Protein AF-A0AAU6YKQ6-F1 (afdb_monomer_lite)

Structure (mmCIF, N/CA/C/O backbone):
data_AF-A0AAU6YKQ6-F1
#
_entry.id   AF-A0AAU6YKQ6-F1
#
loop_
_atom_site.group_PDB
_atom_site.id
_atom_site.type_symbol
_atom_site.label_atom_id
_atom_site.label_alt_id
_atom_site.label_comp_id
_atom_site.label_asym_id
_atom_site.label_entity_id
_atom_site.label_seq_id
_atom_site.pdbx_PDB_ins_code
_atom_site.Cartn_x
_atom_site.Cartn_y
_atom_site.Cartn_z
_atom_site.occupancy
_atom_site.B_iso_or_equiv
_atom_site.auth_seq_id
_atom_site.auth_comp_id
_atom_site.auth_asym_id
_atom_site.auth_atom_id
_atom_site.pdbx_PDB_model_num
ATOM 1 N N . MET A 1 1 ? -13.893 7.875 10.436 1.00 68.62 1 MET A N 1
ATOM 2 C CA . MET A 1 1 ? -12.590 7.731 9.777 1.00 68.62 1 MET A CA 1
ATOM 3 C C . MET A 1 1 ? -11.955 6.385 10.068 1.00 68.62 1 MET A C 1
ATOM 5 O O . MET A 1 1 ? -11.690 6.084 11.226 1.00 68.62 1 MET A O 1
ATOM 9 N N . ASN A 1 2 ? -11.738 5.585 9.024 1.00 86.25 2 ASN A N 1
ATOM 10 C CA . ASN A 1 2 ? -10.949 4.359 9.097 1.00 86.25 2 ASN A CA 1
ATOM 11 C C . ASN A 1 2 ? -9.460 4.717 9.082 1.00 86.25 2 ASN A C 1
ATOM 13 O O . ASN A 1 2 ? -9.050 5.630 8.365 1.00 86.25 2 ASN A O 1
ATOM 17 N N . LEU A 1 3 ? -8.659 3.979 9.842 1.00 93.94 3 LEU A N 1
ATOM 18 C CA . LEU A 1 3 ? -7.203 4.073 9.850 1.00 93.94 3 LEU A CA 1
ATOM 19 C C . LEU A 1 3 ? -6.610 2.886 9.094 1.00 93.94 3 LEU A C 1
ATOM 21 O O . LEU A 1 3 ? -7.185 1.796 9.094 1.00 93.94 3 LEU A O 1
ATOM 25 N N . ILE A 1 4 ? -5.444 3.078 8.478 1.00 96.38 4 ILE A N 1
ATOM 26 C CA . ILE A 1 4 ? -4.664 1.960 7.942 1.00 96.38 4 ILE A CA 1
ATOM 27 C C . ILE A 1 4 ? -4.150 1.143 9.128 1.00 96.38 4 ILE A C 1
ATOM 29 O O . ILE A 1 4 ? -3.534 1.685 10.038 1.00 96.38 4 ILE A O 1
ATOM 33 N N . ASP A 1 5 ? -4.419 -0.158 9.120 1.00 96.69 5 ASP A N 1
ATOM 34 C CA . ASP A 1 5 ? -3.896 -1.106 10.107 1.00 96.69 5 ASP A CA 1
ATOM 35 C C . ASP A 1 5 ? -2.633 -1.794 9.581 1.00 96.69 5 ASP A C 1
ATOM 37 O O . ASP A 1 5 ? -1.639 -1.949 10.288 1.00 96.69 5 ASP A O 1
ATOM 41 N N . SER A 1 6 ? -2.650 -2.192 8.309 1.00 98.25 6 SER A N 1
ATOM 42 C CA . SER A 1 6 ? -1.503 -2.816 7.654 1.00 98.25 6 SER A CA 1
ATOM 43 C C . SER A 1 6 ? -1.571 -2.711 6.140 1.00 98.25 6 SER A C 1
ATOM 45 O O . SER A 1 6 ? -2.646 -2.581 5.553 1.00 98.25 6 SER A O 1
ATOM 47 N N . VAL A 1 7 ? -0.401 -2.804 5.518 1.00 98.62 7 VAL A N 1
ATOM 48 C CA . VAL A 1 7 ? -0.229 -2.810 4.068 1.00 98.62 7 VAL A CA 1
ATOM 49 C C . VAL A 1 7 ? 0.667 -3.976 3.680 1.00 98.62 7 VAL A C 1
ATOM 51 O O . VAL A 1 7 ? 1.680 -4.220 4.332 1.00 98.62 7 VAL A O 1
ATOM 54 N N . MET A 1 8 ? 0.307 -4.658 2.597 1.00 98.62 8 MET A N 1
ATOM 55 C CA . MET A 1 8 ? 1.139 -5.631 1.898 1.00 98.62 8 MET A CA 1
ATOM 56 C C . MET A 1 8 ? 1.162 -5.282 0.410 1.00 98.62 8 MET A C 1
ATOM 58 O O . MET A 1 8 ? 0.107 -5.074 -0.182 1.00 98.62 8 MET A O 1
ATOM 62 N N . ILE A 1 9 ? 2.347 -5.218 -0.186 1.00 98.44 9 ILE A N 1
ATOM 63 C CA . ILE A 1 9 ? 2.580 -4.980 -1.613 1.00 98.44 9 ILE A CA 1
ATOM 64 C C . ILE A 1 9 ? 3.477 -6.105 -2.114 1.00 98.44 9 ILE A C 1
ATOM 66 O O . ILE A 1 9 ? 4.594 -6.252 -1.620 1.00 98.44 9 ILE A O 1
ATOM 70 N N . LYS A 1 10 ? 3.003 -6.873 -3.092 1.00 98.12 10 LYS A N 1
ATOM 71 C CA . LYS A 1 10 ? 3.767 -7.932 -3.765 1.00 98.12 10 LYS A CA 1
ATOM 72 C C . LYS A 1 10 ? 4.169 -7.499 -5.164 1.00 98.12 10 LYS A C 1
ATOM 74 O O . LYS A 1 10 ? 3.496 -6.660 -5.762 1.00 98.12 10 LYS A O 1
ATOM 79 N N . GLY A 1 11 ? 5.245 -8.083 -5.681 1.00 95.81 11 GLY A N 1
ATOM 80 C CA . GLY A 1 11 ? 5.807 -7.714 -6.980 1.00 95.81 11 GLY A CA 1
ATOM 81 C C . GLY A 1 11 ? 6.423 -6.314 -6.993 1.00 95.81 11 GLY A C 1
ATOM 82 O O . GLY A 1 11 ? 6.541 -5.693 -8.047 1.00 95.81 11 GLY A O 1
ATOM 83 N N . PHE A 1 12 ? 6.773 -5.782 -5.817 1.00 93.06 12 PHE A N 1
ATOM 84 C CA . PHE A 1 12 ? 7.417 -4.482 -5.691 1.00 93.06 12 PHE A CA 1
ATOM 85 C C . PHE A 1 12 ? 8.776 -4.548 -6.386 1.00 93.06 12 PHE A C 1
ATOM 87 O O . PHE A 1 12 ? 9.601 -5.393 -6.038 1.00 93.06 12 PHE A O 1
ATOM 94 N N . TRP A 1 13 ? 8.997 -3.697 -7.390 1.00 89.88 13 TRP A N 1
ATOM 95 C CA . TRP A 1 13 ? 10.187 -3.774 -8.253 1.00 89.88 13 TRP A CA 1
ATOM 96 C C . TRP A 1 13 ? 10.447 -5.188 -8.797 1.00 89.88 13 TRP A C 1
ATOM 98 O O . TRP A 1 13 ? 11.568 -5.694 -8.775 1.00 89.88 13 TRP A O 1
ATOM 108 N N . GLY A 1 14 ? 9.383 -5.852 -9.244 1.00 87.88 14 GLY A N 1
ATOM 109 C CA . GLY A 1 14 ? 9.443 -7.183 -9.834 1.00 87.88 14 GLY A CA 1
ATOM 110 C C . GLY A 1 14 ? 9.253 -8.295 -8.810 1.00 87.88 14 GLY A C 1
ATOM 111 O O . GLY A 1 14 ? 8.264 -9.008 -8.884 1.00 87.88 14 GLY A O 1
ATOM 112 N N . ASN A 1 15 ? 10.166 -8.463 -7.851 1.00 90.62 15 ASN A N 1
ATOM 113 C CA . ASN A 1 15 ? 10.168 -9.645 -6.973 1.00 90.62 15 ASN A CA 1
ATOM 114 C C . ASN A 1 15 ? 10.295 -9.350 -5.472 1.00 90.62 15 ASN A C 1
ATOM 116 O O . ASN A 1 15 ? 10.467 -10.282 -4.683 1.00 90.62 15 ASN A O 1
ATOM 120 N N . HIS A 1 16 ? 10.209 -8.087 -5.053 1.00 94.75 16 HIS A N 1
ATOM 121 C CA . HIS A 1 16 ? 10.216 -7.745 -3.637 1.00 94.75 16 HIS A CA 1
ATOM 122 C C . HIS A 1 16 ? 8.801 -7.685 -3.058 1.00 94.75 16 HIS A C 1
ATOM 124 O O . HIS A 1 16 ? 7.802 -7.482 -3.753 1.00 94.75 16 HIS A O 1
ATOM 130 N N . GLU A 1 17 ? 8.732 -7.839 -1.739 1.00 97.06 17 GLU A N 1
ATOM 131 C CA . GLU A 1 17 ? 7.519 -7.638 -0.961 1.00 97.06 17 GLU A CA 1
ATOM 132 C C . GLU A 1 17 ? 7.754 -6.519 0.055 1.00 97.06 17 GLU A C 1
ATOM 134 O O . GLU A 1 17 ? 8.787 -6.472 0.727 1.00 97.06 17 GLU A O 1
ATOM 139 N N . VAL A 1 18 ? 6.777 -5.622 0.180 1.00 97.69 18 VAL A N 1
ATOM 140 C CA . VAL A 1 18 ? 6.718 -4.629 1.254 1.00 97.69 18 VAL A CA 1
ATOM 141 C C . VAL A 1 18 ? 5.527 -4.972 2.134 1.00 97.69 18 VAL A C 1
ATOM 143 O O . VAL A 1 18 ? 4.392 -4.956 1.668 1.00 97.69 18 VAL A O 1
ATOM 146 N N . SER A 1 19 ? 5.771 -5.258 3.410 1.00 97.88 19 SER A N 1
ATOM 147 C CA . SER A 1 19 ? 4.720 -5.581 4.375 1.00 97.88 19 SER A CA 1
ATOM 148 C C . SER A 1 19 ? 4.987 -4.881 5.701 1.00 97.88 19 SER A C 1
ATOM 150 O O . SER A 1 19 ? 6.083 -4.985 6.252 1.00 97.88 19 SER A O 1
ATOM 152 N N . PHE A 1 20 ? 4.003 -4.138 6.206 1.00 97.75 20 PHE A N 1
ATOM 153 C CA . PHE A 1 20 ? 4.111 -3.463 7.497 1.00 97.75 20 PHE A CA 1
ATOM 154 C C . PHE A 1 20 ? 2.750 -3.263 8.165 1.00 97.75 20 PHE A C 1
ATOM 156 O O . PHE A 1 20 ? 1.703 -3.214 7.516 1.00 97.75 20 PHE A O 1
ATOM 163 N N . LYS A 1 21 ? 2.783 -3.110 9.492 1.00 97.62 21 LYS A N 1
ATOM 164 C CA . LYS A 1 21 ? 1.661 -2.599 10.286 1.00 97.62 21 LYS A CA 1
ATOM 165 C C . LYS A 1 21 ? 1.841 -1.109 10.527 1.00 97.62 21 LYS A C 1
ATOM 167 O O . LYS A 1 21 ? 2.963 -0.661 10.749 1.00 97.62 21 LYS A O 1
ATOM 172 N N . ALA A 1 22 ? 0.743 -0.369 10.497 1.00 96.88 22 ALA A N 1
ATOM 173 C CA . ALA A 1 22 ? 0.726 1.051 10.800 1.00 96.88 22 ALA A CA 1
ATOM 174 C C . ALA A 1 22 ? 0.271 1.289 12.248 1.00 96.88 22 ALA A C 1
ATOM 176 O O . ALA A 1 22 ? -0.664 0.659 12.749 1.00 96.88 22 ALA A O 1
ATOM 177 N N . SER A 1 23 ? 0.954 2.211 12.919 1.00 94.62 23 SER A N 1
ATOM 178 C CA . SER A 1 23 ? 0.526 2.798 14.187 1.00 94.62 23 SER A CA 1
ATOM 179 C C . SER A 1 23 ? -0.605 3.803 13.958 1.00 94.62 23 SER A C 1
ATOM 181 O O . SER A 1 23 ? -0.709 4.386 12.877 1.00 94.62 23 SER A O 1
ATOM 183 N N . GLU A 1 24 ? -1.432 4.023 14.978 1.00 91.00 24 GLU A N 1
ATOM 184 C CA . GLU A 1 24 ? -2.515 5.020 14.947 1.00 91.00 24 GLU A CA 1
ATOM 185 C C . GLU A 1 24 ? -1.991 6.454 15.055 1.00 91.00 24 GLU A C 1
ATOM 187 O O . GLU A 1 24 ? -2.618 7.367 14.523 1.00 91.00 24 GLU A O 1
ATOM 192 N N . ASP A 1 25 ? -0.826 6.631 15.681 1.00 91.31 25 ASP A N 1
ATOM 193 C CA . ASP A 1 25 ? -0.293 7.953 15.999 1.00 91.31 25 ASP A CA 1
ATOM 194 C C . ASP A 1 25 ? 0.689 8.438 14.927 1.00 91.31 25 ASP A C 1
ATOM 196 O O . ASP A 1 25 ? 0.386 9.318 14.121 1.00 91.31 25 ASP A O 1
ATOM 200 N N . LEU A 1 26 ? 1.896 7.863 14.909 1.00 94.19 26 LEU A N 1
ATOM 201 C CA . LEU A 1 26 ? 2.992 8.323 14.065 1.00 94.19 26 LEU A CA 1
ATOM 202 C C . LEU A 1 26 ? 3.726 7.145 13.432 1.00 94.19 26 LEU A C 1
ATOM 204 O O . LEU A 1 26 ? 4.092 6.179 14.101 1.00 94.19 26 LEU A O 1
ATOM 208 N N . ASN A 1 27 ? 3.953 7.250 12.124 1.00 96.25 27 ASN A N 1
ATOM 209 C CA . ASN A 1 27 ? 4.610 6.231 11.316 1.00 96.25 27 ASN A CA 1
ATOM 210 C C . ASN A 1 27 ? 5.818 6.839 10.608 1.00 96.25 27 ASN A C 1
ATOM 212 O O . ASN A 1 27 ? 5.722 7.916 10.021 1.00 96.25 27 ASN A O 1
ATOM 216 N N . PHE A 1 28 ? 6.938 6.120 10.621 1.00 96.69 28 PHE A N 1
ATOM 217 C CA . PHE A 1 28 ? 8.166 6.532 9.951 1.00 96.69 28 PHE A CA 1
ATOM 218 C C . PHE A 1 28 ? 8.568 5.494 8.911 1.00 96.69 28 PHE A C 1
ATOM 220 O O . PHE A 1 28 ? 8.650 4.305 9.208 1.00 96.69 28 PHE A O 1
ATOM 227 N N . LEU A 1 29 ? 8.874 5.960 7.703 1.00 96.31 29 LEU A N 1
ATOM 228 C CA . LEU A 1 29 ? 9.469 5.148 6.650 1.00 96.31 29 LEU A CA 1
ATOM 229 C C . LEU A 1 29 ? 10.869 5.695 6.372 1.00 96.31 29 LEU A C 1
ATOM 231 O O . LEU A 1 29 ? 11.015 6.776 5.805 1.00 96.31 29 LEU A O 1
ATOM 235 N N . ILE A 1 30 ? 11.898 4.973 6.819 1.00 96.69 30 ILE A N 1
ATOM 236 C CA . ILE A 1 30 ? 13.294 5.435 6.836 1.00 96.69 30 ILE A CA 1
ATOM 237 C C . ILE A 1 30 ? 14.151 4.512 5.966 1.00 96.69 30 ILE A C 1
ATOM 239 O O . ILE A 1 30 ? 13.915 3.311 5.891 1.00 96.69 30 ILE A O 1
ATOM 243 N N . GLY A 1 31 ? 15.140 5.083 5.280 1.00 95.88 31 GLY A N 1
ATOM 244 C CA . GLY A 1 31 ? 16.053 4.357 4.398 1.00 95.88 31 GLY A CA 1
ATOM 245 C C . GLY A 1 31 ? 16.781 5.296 3.432 1.00 95.88 31 GLY A C 1
ATOM 246 O O . GLY A 1 31 ? 16.388 6.462 3.310 1.00 95.88 31 GLY A O 1
ATOM 247 N N . PRO A 1 32 ? 17.813 4.823 2.718 1.00 97.19 32 PRO A N 1
ATOM 248 C CA . PRO A 1 32 ? 18.585 5.638 1.778 1.00 97.19 32 PRO A CA 1
ATOM 249 C C . PRO A 1 32 ? 17.760 6.082 0.560 1.00 97.19 32 PRO A C 1
ATOM 251 O O . PRO A 1 32 ? 16.682 5.551 0.279 1.00 97.19 32 PRO A O 1
ATOM 254 N N . ASN A 1 33 ? 18.234 7.085 -0.178 1.00 96.62 33 ASN A N 1
ATOM 255 C CA . ASN A 1 33 ? 17.596 7.486 -1.435 1.00 96.62 33 ASN A CA 1
ATOM 256 C C . ASN A 1 33 ? 17.547 6.305 -2.408 1.00 96.62 33 ASN A C 1
ATOM 258 O O . ASN A 1 33 ? 18.482 5.515 -2.478 1.00 96.62 33 ASN A O 1
ATOM 262 N N . GLY A 1 34 ? 16.423 6.162 -3.110 1.00 92.94 34 GLY A N 1
ATOM 263 C CA . GLY A 1 34 ? 16.207 5.013 -3.986 1.00 92.94 34 GLY A CA 1
ATOM 264 C C . GLY A 1 34 ? 15.896 3.700 -3.264 1.00 92.94 34 GLY A C 1
ATOM 265 O O . GLY A 1 34 ? 15.858 2.686 -3.930 1.00 92.94 34 GLY A O 1
ATOM 266 N N . SER A 1 35 ? 15.621 3.686 -1.949 1.00 94.50 35 SER A N 1
ATOM 267 C CA . SER A 1 35 ? 15.203 2.471 -1.215 1.00 94.50 35 SER A CA 1
ATOM 268 C C . SER A 1 35 ? 13.704 2.140 -1.315 1.00 94.50 35 SER A C 1
ATOM 270 O O . SER A 1 35 ? 13.206 1.315 -0.558 1.00 94.50 35 SER A O 1
ATOM 272 N N . GLY A 1 36 ? 12.953 2.845 -2.169 1.00 94.94 36 GLY A N 1
ATOM 273 C CA . GLY A 1 36 ? 11.547 2.524 -2.445 1.00 94.94 36 GLY A CA 1
ATOM 274 C C . GLY A 1 36 ? 10.520 3.234 -1.569 1.00 94.94 36 GLY A C 1
ATOM 275 O O . GLY A 1 36 ? 9.329 3.073 -1.790 1.00 94.94 36 GLY A O 1
ATOM 276 N N . LYS A 1 37 ? 10.940 4.097 -0.635 1.00 97.38 37 LYS A N 1
ATOM 277 C CA . LYS A 1 37 ? 10.031 4.785 0.307 1.00 97.38 37 LYS A CA 1
ATOM 278 C C . LYS A 1 37 ? 8.897 5.544 -0.386 1.00 97.38 37 LYS A C 1
ATOM 280 O O . LYS A 1 37 ? 7.722 5.307 -0.118 1.00 97.38 37 LYS A O 1
ATOM 285 N N . SER A 1 38 ? 9.255 6.447 -1.298 1.00 95.88 38 SER A N 1
ATOM 286 C CA . SER A 1 38 ? 8.276 7.245 -2.040 1.00 95.88 38 SER A CA 1
ATOM 287 C C . SER A 1 38 ? 7.425 6.373 -2.958 1.00 95.88 38 SER A C 1
ATOM 289 O O . SER A 1 38 ? 6.245 6.649 -3.121 1.00 95.88 38 SER A O 1
ATOM 291 N N . THR A 1 39 ? 7.996 5.305 -3.521 1.00 96.12 39 THR A N 1
ATOM 292 C CA . THR A 1 39 ? 7.277 4.333 -4.355 1.00 96.12 39 THR A CA 1
ATOM 293 C C . THR A 1 39 ? 6.208 3.605 -3.542 1.00 96.12 39 THR A C 1
ATOM 295 O O . THR A 1 39 ? 5.054 3.591 -3.952 1.00 96.12 39 THR A O 1
ATOM 298 N N . THR A 1 40 ? 6.537 3.110 -2.345 1.00 97.12 40 THR A N 1
ATOM 299 C CA . THR A 1 40 ? 5.576 2.497 -1.415 1.00 97.12 40 THR A CA 1
ATOM 300 C C . THR A 1 40 ? 4.418 3.444 -1.106 1.00 97.12 40 THR A C 1
ATOM 302 O O . THR A 1 40 ? 3.256 3.061 -1.229 1.00 97.12 40 THR A O 1
ATOM 305 N N . LEU A 1 41 ? 4.712 4.704 -0.762 1.00 96.44 41 LEU A N 1
ATOM 306 C CA . LEU A 1 41 ? 3.674 5.701 -0.473 1.00 96.44 41 LEU A CA 1
ATOM 307 C C . LEU A 1 41 ? 2.825 6.042 -1.706 1.00 96.44 41 LEU A C 1
ATOM 309 O O . LEU A 1 41 ? 1.613 6.210 -1.580 1.00 96.44 41 LEU A O 1
ATOM 313 N N . LYS A 1 42 ? 3.435 6.116 -2.896 1.00 96.06 42 LYS A N 1
ATOM 314 C CA . LYS A 1 42 ? 2.718 6.331 -4.160 1.00 96.06 42 LYS A CA 1
ATOM 315 C C . LYS A 1 42 ? 1.769 5.177 -4.472 1.00 96.06 42 LYS A C 1
ATOM 317 O O . LYS A 1 42 ? 0.627 5.455 -4.813 1.00 96.06 42 LYS A O 1
ATOM 322 N N . ILE A 1 43 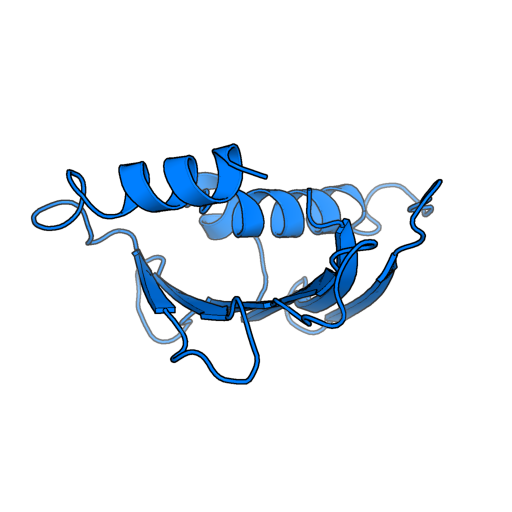? 2.200 3.924 -4.302 1.00 97.06 43 ILE A N 1
ATOM 323 C CA . ILE A 1 43 ? 1.347 2.743 -4.506 1.00 97.06 43 ILE A CA 1
ATOM 324 C C . ILE A 1 43 ? 0.151 2.790 -3.549 1.00 97.06 43 ILE A C 1
ATOM 326 O O . ILE A 1 43 ? -0.989 2.701 -3.995 1.00 97.06 43 ILE A O 1
ATOM 330 N N . ILE A 1 44 ? 0.390 3.006 -2.249 1.00 97.19 44 ILE A N 1
ATOM 331 C CA . ILE A 1 44 ? -0.683 3.106 -1.243 1.00 97.19 44 ILE A CA 1
ATOM 332 C C . ILE A 1 44 ? -1.671 4.220 -1.611 1.00 97.19 44 ILE A C 1
ATOM 334 O O . ILE A 1 44 ? -2.879 3.993 -1.640 1.00 97.19 44 ILE A O 1
ATOM 338 N N . SER A 1 45 ? -1.164 5.415 -1.924 1.00 96.31 45 SER A N 1
ATOM 339 C CA . SER A 1 45 ? -1.986 6.566 -2.314 1.00 96.31 45 SER A CA 1
ATOM 340 C C . SER A 1 45 ? -2.789 6.293 -3.590 1.00 96.31 45 SER A C 1
ATOM 342 O O . SER A 1 45 ? -3.987 6.569 -3.631 1.00 96.31 45 SER A O 1
ATOM 344 N N . GLY A 1 46 ? -2.155 5.711 -4.611 1.00 96.25 46 GLY A N 1
ATOM 345 C CA . GLY A 1 46 ? -2.794 5.368 -5.879 1.00 96.25 46 GLY A CA 1
ATOM 346 C C . GLY A 1 46 ? -3.908 4.342 -5.702 1.00 96.25 46 GLY A C 1
ATOM 347 O O . GLY A 1 46 ? -5.002 4.531 -6.228 1.00 96.25 46 GLY A O 1
ATOM 348 N N . VAL A 1 47 ? -3.684 3.312 -4.877 1.00 96.44 47 VAL A N 1
ATOM 349 C CA . VAL A 1 47 ? -4.715 2.323 -4.527 1.00 96.44 47 VAL A CA 1
ATOM 350 C C . VAL A 1 47 ? -5.895 2.992 -3.831 1.00 96.44 47 VAL A C 1
ATOM 352 O O . VAL A 1 47 ? -7.028 2.818 -4.272 1.00 96.44 47 VAL A O 1
ATOM 355 N N . LEU A 1 48 ? -5.645 3.796 -2.793 1.00 94.56 48 LEU A N 1
ATOM 356 C CA . LEU A 1 48 ? -6.705 4.474 -2.039 1.00 94.56 48 LEU A CA 1
ATOM 357 C C . LEU A 1 48 ? -7.506 5.457 -2.897 1.00 94.56 48 LEU A C 1
ATOM 359 O O . LEU A 1 48 ? -8.691 5.648 -2.660 1.00 94.56 48 LEU A O 1
ATOM 363 N N . ARG A 1 49 ? -6.876 6.088 -3.889 1.00 93.50 49 ARG A N 1
ATOM 364 C CA . ARG A 1 49 ? -7.519 7.078 -4.764 1.00 93.50 49 ARG A CA 1
ATOM 365 C C . ARG A 1 49 ? -8.108 6.479 -6.039 1.00 93.50 49 ARG A C 1
ATOM 367 O O . ARG A 1 49 ? -8.760 7.217 -6.775 1.00 93.50 49 ARG A O 1
ATOM 374 N N . ALA A 1 50 ? -7.875 5.189 -6.293 1.00 93.44 50 ALA A N 1
ATOM 375 C CA . ALA A 1 50 ? -8.085 4.563 -7.599 1.00 93.44 50 ALA A CA 1
ATOM 376 C C . ALA A 1 50 ? -7.458 5.398 -8.738 1.00 93.44 50 ALA A C 1
ATOM 378 O O . ALA A 1 50 ? -8.086 5.667 -9.760 1.00 93.44 50 ALA A O 1
ATOM 379 N N . ASP A 1 51 ? -6.226 5.864 -8.514 1.00 92.25 51 ASP A N 1
ATOM 380 C CA . ASP A 1 51 ? -5.495 6.738 -9.430 1.00 92.25 51 ASP A CA 1
ATOM 381 C C . ASP A 1 51 ? -4.761 5.899 -10.477 1.00 92.25 51 ASP A C 1
ATOM 383 O O . ASP A 1 51 ? -3.691 5.332 -10.235 1.00 92.25 51 ASP A O 1
ATOM 387 N N . LYS A 1 52 ? -5.404 5.776 -11.635 1.00 90.00 52 LYS A N 1
ATOM 388 C CA . LYS A 1 52 ? -4.946 4.956 -12.751 1.00 90.00 52 LYS A CA 1
ATOM 389 C C . LYS A 1 52 ? -3.570 5.383 -13.257 1.00 90.00 52 LYS A C 1
ATOM 391 O O . LYS A 1 52 ? -2.719 4.520 -13.454 1.00 90.00 52 LYS A O 1
ATOM 396 N N . ASP A 1 53 ? -3.352 6.683 -13.430 1.00 86.88 53 ASP A N 1
ATOM 397 C CA . ASP A 1 53 ? -2.114 7.209 -14.008 1.00 86.88 53 ASP A CA 1
ATOM 398 C C . ASP A 1 53 ? -0.931 6.823 -13.115 1.00 86.88 53 ASP A C 1
ATOM 400 O O . ASP A 1 53 ? 0.032 6.214 -13.580 1.00 86.88 53 ASP A O 1
ATOM 404 N N . TYR A 1 54 ? -1.071 7.019 -11.799 1.00 88.44 54 TYR A N 1
ATOM 405 C CA . TYR A 1 54 ? -0.048 6.630 -10.827 1.00 88.44 54 TYR A CA 1
ATOM 406 C C . TYR A 1 54 ? 0.196 5.120 -10.810 1.00 88.44 54 TYR A C 1
ATOM 408 O O . TYR A 1 54 ? 1.341 4.683 -10.799 1.00 88.44 54 TYR A O 1
ATOM 416 N N . LEU A 1 55 ? -0.860 4.305 -10.770 1.00 94.06 55 LEU A N 1
ATOM 417 C CA . LEU A 1 55 ? -0.715 2.851 -10.664 1.00 94.06 55 LEU A CA 1
ATOM 418 C C . LEU A 1 55 ? -0.196 2.205 -11.952 1.00 94.06 55 LEU A C 1
ATOM 420 O O . LEU A 1 55 ? 0.426 1.140 -11.888 1.00 94.06 55 LEU A O 1
ATOM 424 N N . SER A 1 56 ? -0.431 2.830 -13.106 1.00 92.38 56 SER A N 1
ATOM 425 C CA . SER A 1 56 ? 0.052 2.332 -14.391 1.00 92.38 56 SER A CA 1
ATOM 426 C C . SER A 1 56 ? 1.579 2.310 -14.457 1.00 92.38 56 SER A C 1
ATOM 428 O O . SER A 1 56 ? 2.141 1.284 -14.840 1.00 92.38 56 SER A O 1
ATOM 430 N N . GLU A 1 57 ? 2.233 3.354 -13.939 1.00 92.25 57 GLU A N 1
ATOM 431 C CA . GLU A 1 57 ? 3.691 3.539 -13.935 1.00 92.25 57 GLU A CA 1
ATOM 432 C C . GLU A 1 57 ? 4.437 2.759 -12.836 1.00 92.25 57 GLU A C 1
ATOM 434 O O . GLU A 1 57 ? 5.667 2.749 -12.810 1.00 92.25 57 GLU A O 1
ATOM 439 N N . LEU A 1 58 ? 3.723 2.150 -11.883 1.00 94.12 58 LEU A N 1
ATOM 440 C CA . LEU A 1 58 ? 4.324 1.513 -10.707 1.00 94.12 58 LEU A CA 1
ATOM 441 C C . LEU A 1 58 ? 4.362 -0.014 -10.838 1.00 94.12 58 LEU A C 1
ATOM 443 O O . LEU A 1 58 ? 3.360 -0.645 -11.187 1.00 94.12 58 LEU A O 1
ATOM 447 N N . ASP A 1 59 ? 5.497 -0.605 -10.463 1.00 93.56 59 ASP A N 1
ATOM 448 C CA . ASP A 1 59 ? 5.683 -2.057 -10.410 1.00 93.56 59 ASP A CA 1
ATOM 449 C C . ASP A 1 59 ? 5.085 -2.643 -9.127 1.00 93.56 59 ASP A C 1
ATOM 451 O O . ASP A 1 59 ? 5.583 -2.407 -8.020 1.00 93.56 59 ASP A O 1
ATOM 455 N N . PHE A 1 60 ? 4.007 -3.406 -9.293 1.00 96.25 60 PHE A N 1
ATOM 456 C CA . PHE A 1 60 ? 3.415 -4.275 -8.283 1.00 96.25 60 PHE A CA 1
ATOM 457 C C . PHE A 1 60 ? 2.532 -5.327 -8.966 1.00 96.25 60 PHE A C 1
ATOM 459 O O . PHE A 1 60 ? 1.959 -5.084 -10.027 1.00 96.25 60 PHE A O 1
ATOM 466 N N . GLU A 1 61 ? 2.380 -6.478 -8.324 1.00 96.88 61 GLU A N 1
ATOM 467 C CA . GLU A 1 61 ? 1.437 -7.530 -8.716 1.00 96.88 61 GLU A CA 1
ATOM 468 C C . GLU A 1 61 ? 0.133 -7.417 -7.930 1.00 96.88 61 GLU A C 1
ATOM 470 O O . GLU A 1 61 ? -0.960 -7.534 -8.480 1.00 96.88 61 GLU A O 1
ATOM 475 N N . SER A 1 62 ? 0.233 -7.182 -6.620 1.00 98.00 62 SER A N 1
ATOM 476 C CA . SER A 1 62 ? -0.943 -7.030 -5.769 1.00 98.00 62 SER A CA 1
ATOM 477 C C . SER A 1 62 ? -0.674 -6.135 -4.572 1.00 98.00 62 SER A C 1
ATOM 479 O O . SER A 1 62 ? 0.451 -6.043 -4.076 1.00 98.00 62 SER A O 1
ATOM 481 N N . VAL A 1 63 ? -1.729 -5.480 -4.099 1.00 98.44 63 VAL A N 1
ATOM 482 C CA . VAL A 1 63 ? -1.710 -4.640 -2.906 1.00 98.44 63 VAL A CA 1
ATOM 483 C C . VAL A 1 63 ? -2.894 -5.000 -2.031 1.00 98.44 63 VAL A C 1
ATOM 485 O O . VAL A 1 63 ? -4.029 -5.040 -2.497 1.00 98.44 63 VAL A O 1
ATOM 488 N N . ARG A 1 64 ? -2.645 -5.198 -0.740 1.00 98.50 64 ARG A N 1
ATOM 489 C CA . ARG A 1 64 ? -3.683 -5.335 0.274 1.00 98.50 64 ARG A CA 1
ATOM 490 C C . ARG A 1 64 ? -3.502 -4.269 1.340 1.00 98.50 64 ARG A C 1
ATOM 492 O O . ARG A 1 64 ? -2.470 -4.228 2.004 1.00 98.50 64 ARG A O 1
ATOM 499 N N . ILE A 1 65 ? -4.521 -3.438 1.524 1.00 98.31 65 ILE A N 1
ATOM 500 C CA . ILE A 1 65 ? -4.592 -2.439 2.589 1.00 98.31 65 ILE A CA 1
ATOM 501 C C . ILE A 1 65 ? -5.688 -2.881 3.547 1.00 98.31 65 ILE A C 1
ATOM 503 O O . ILE A 1 65 ? -6.871 -2.831 3.211 1.00 98.31 65 ILE A O 1
ATOM 507 N N . ASN A 1 66 ? -5.297 -3.321 4.739 1.00 97.44 66 ASN A N 1
ATOM 508 C CA . ASN A 1 66 ? -6.249 -3.591 5.803 1.00 97.44 66 ASN A CA 1
ATOM 509 C C . ASN A 1 66 ? -6.486 -2.301 6.583 1.00 97.44 66 ASN A C 1
ATOM 511 O O . ASN A 1 66 ? -5.553 -1.573 6.932 1.00 97.44 66 ASN A O 1
ATOM 515 N N . LEU A 1 67 ? -7.752 -2.041 6.856 1.00 95.75 67 LEU A N 1
ATOM 516 C CA . LEU A 1 67 ? -8.234 -0.874 7.557 1.00 95.75 67 LEU A CA 1
ATOM 517 C C . LEU A 1 67 ? -8.840 -1.308 8.896 1.00 95.75 67 LEU A C 1
ATOM 519 O O . LEU A 1 67 ? -9.327 -2.430 9.058 1.00 95.75 67 LEU A O 1
ATOM 523 N N . LYS A 1 68 ? -8.844 -0.390 9.854 1.00 93.25 68 LYS A N 1
ATOM 524 C CA . LYS A 1 68 ? -9.531 -0.542 11.134 1.00 93.25 68 LYS A CA 1
ATOM 525 C C . LYS A 1 68 ? -10.348 0.698 11.440 1.00 93.25 68 LYS A C 1
ATOM 527 O O . LYS A 1 68 ? -9.952 1.813 11.109 1.00 93.25 68 LYS A O 1
ATOM 532 N N . ASP A 1 69 ? -11.469 0.493 12.107 1.00 90.94 69 ASP A N 1
ATOM 533 C CA . ASP A 1 69 ? -12.252 1.571 12.696 1.00 90.94 69 ASP A CA 1
ATOM 534 C C . ASP A 1 69 ? -11.990 1.568 14.209 1.00 90.94 69 ASP A C 1
ATOM 536 O O . ASP A 1 69 ? -12.380 0.611 14.874 1.00 90.94 69 ASP A O 1
ATOM 540 N N . PRO A 1 70 ? -11.362 2.601 14.797 1.00 87.69 70 PRO A N 1
ATOM 541 C CA . PRO A 1 70 ? -11.134 2.651 16.245 1.00 87.69 70 PRO A CA 1
ATOM 542 C C . PRO A 1 70 ? -12.418 2.539 17.083 1.00 87.69 70 PRO A C 1
ATOM 544 O O . PRO A 1 70 ? -12.372 2.190 18.260 1.00 87.69 70 PRO A O 1
ATOM 547 N N . ARG A 1 71 ? -13.581 2.837 16.489 1.00 89.00 71 ARG A N 1
ATOM 548 C CA . ARG A 1 71 ? -14.890 2.817 17.153 1.00 89.00 71 ARG A CA 1
ATOM 549 C C . ARG A 1 71 ? -15.655 1.512 16.928 1.00 89.00 71 ARG A C 1
ATOM 551 O O . ARG A 1 71 ? -16.729 1.340 17.502 1.00 89.00 71 ARG A O 1
ATOM 558 N N . SER A 1 72 ? -15.146 0.597 16.102 1.00 87.81 72 SER A N 1
ATOM 559 C CA . SER A 1 72 ? -15.864 -0.608 15.686 1.00 87.81 72 SER A CA 1
ATOM 560 C C . SER A 1 72 ? -14.942 -1.818 15.551 1.00 87.81 72 SER A C 1
ATOM 562 O O . SER A 1 72 ? -13.759 -1.717 15.268 1.00 87.81 72 SER A O 1
ATOM 564 N N . LYS A 1 73 ? -15.493 -3.025 15.702 1.00 87.00 73 LYS A N 1
ATOM 565 C CA . LYS A 1 73 ? -14.737 -4.273 15.480 1.00 87.00 73 LYS A CA 1
ATOM 566 C C . LYS A 1 73 ? -14.656 -4.680 14.003 1.00 87.00 73 LYS A C 1
ATOM 568 O O . LYS A 1 73 ? -14.166 -5.770 13.701 1.00 87.00 73 LYS A O 1
ATOM 573 N N . ARG A 1 74 ? -15.171 -3.850 13.088 1.00 89.25 74 ARG A N 1
ATOM 574 C CA . ARG A 1 74 ? -15.101 -4.096 11.642 1.00 89.25 74 ARG A CA 1
ATOM 575 C C . ARG A 1 74 ? -13.644 -4.099 11.180 1.00 89.25 74 ARG A C 1
ATOM 577 O O . ARG A 1 74 ? -12.819 -3.339 11.680 1.00 89.25 74 ARG A O 1
ATOM 584 N N . LYS A 1 75 ? -13.349 -4.962 10.208 1.00 91.50 75 LYS A N 1
ATOM 585 C CA . LYS A 1 75 ? -12.018 -5.113 9.605 1.00 91.50 75 LYS A CA 1
ATOM 586 C C . LYS A 1 75 ? -12.099 -4.911 8.091 1.00 91.50 75 LYS A C 1
ATOM 588 O O . LYS A 1 75 ? -11.992 -5.894 7.351 1.00 91.50 75 LYS A O 1
ATOM 593 N N . PRO A 1 76 ? -12.389 -3.680 7.638 1.00 94.81 76 PRO A N 1
ATOM 594 C CA . PRO A 1 76 ? -12.443 -3.395 6.220 1.00 94.81 76 PRO A CA 1
ATOM 595 C C . PRO A 1 76 ? -11.088 -3.635 5.553 1.00 94.81 76 PRO A C 1
ATOM 597 O O . PRO A 1 76 ? -10.040 -3.511 6.185 1.00 94.81 76 PRO A O 1
ATOM 600 N N . TYR A 1 77 ? -11.089 -3.973 4.270 1.00 95.88 77 TYR A N 1
ATOM 601 C CA . TYR A 1 77 ? -9.858 -4.035 3.491 1.00 95.88 77 TYR A CA 1
ATOM 602 C C . TYR A 1 77 ? -10.107 -3.732 2.019 1.00 95.88 77 TYR A C 1
ATOM 604 O O . TYR A 1 77 ? -11.207 -3.920 1.499 1.00 95.88 77 TYR A O 1
ATOM 612 N N . ILE A 1 78 ? -9.045 -3.284 1.361 1.00 97.12 78 ILE A N 1
ATOM 613 C CA . ILE A 1 78 ? -8.966 -3.107 -0.083 1.00 97.12 78 ILE A CA 1
ATOM 614 C C . ILE A 1 78 ? -7.894 -4.065 -0.586 1.00 97.12 78 ILE A C 1
ATOM 616 O O . ILE A 1 78 ? -6.791 -4.112 -0.043 1.00 97.12 78 ILE A O 1
ATOM 620 N N . GLU A 1 79 ? -8.226 -4.838 -1.605 1.00 97.94 79 GLU A N 1
ATOM 621 C CA . GLU A 1 79 ? -7.320 -5.739 -2.304 1.00 97.94 79 GLU A CA 1
ATOM 622 C C . GLU A 1 79 ? -7.333 -5.365 -3.783 1.00 97.94 79 GLU A C 1
ATOM 624 O O . GLU A 1 79 ? -8.400 -5.218 -4.375 1.00 97.94 79 GLU A O 1
ATOM 629 N N . VAL A 1 80 ? -6.151 -5.153 -4.351 1.00 97.94 80 VAL A N 1
ATOM 630 C CA . VAL A 1 80 ? -5.955 -4.785 -5.753 1.00 97.94 80 VAL A CA 1
ATOM 631 C C . VAL A 1 80 ? -4.990 -5.771 -6.377 1.00 97.94 80 VAL A C 1
ATOM 633 O O . VAL A 1 80 ? -3.934 -6.028 -5.800 1.00 97.94 80 VAL A O 1
ATOM 636 N N . VAL A 1 81 ? -5.326 -6.295 -7.550 1.00 97.50 81 VAL A N 1
ATOM 637 C CA . VAL A 1 81 ? -4.454 -7.179 -8.330 1.00 97.50 81 VAL A CA 1
ATOM 638 C C . VAL A 1 81 ? -4.254 -6.574 -9.712 1.00 97.50 81 VAL A C 1
ATOM 640 O O . VAL A 1 81 ? -5.228 -6.277 -10.399 1.00 97.50 81 VAL A O 1
ATOM 643 N N . LYS A 1 82 ? -2.995 -6.376 -10.108 1.00 94.81 82 LYS A N 1
ATOM 644 C CA . LYS A 1 82 ? -2.626 -5.891 -11.440 1.00 94.81 82 LYS A CA 1
ATOM 645 C C . LYS A 1 82 ? -2.598 -7.081 -12.394 1.00 94.81 82 LYS A C 1
ATOM 647 O O . LYS A 1 82 ? -1.846 -8.032 -12.186 1.00 94.81 82 LYS A O 1
ATOM 652 N N . ASN A 1 83 ? -3.423 -7.048 -13.435 1.00 92.38 83 ASN A N 1
ATOM 653 C CA . ASN A 1 83 ? -3.469 -8.117 -14.423 1.00 92.38 83 ASN A CA 1
ATOM 654 C C . ASN A 1 83 ? -2.370 -7.901 -15.467 1.00 92.38 83 ASN A C 1
ATOM 656 O O . ASN A 1 83 ? -2.496 -7.069 -16.360 1.00 92.38 83 ASN A O 1
ATOM 660 N N . LEU A 1 84 ? -1.287 -8.667 -15.347 1.00 86.81 84 LEU A N 1
ATOM 661 C CA . LEU A 1 84 ? -0.141 -8.606 -16.259 1.00 86.81 84 LEU A CA 1
ATOM 662 C C . LEU A 1 84 ? -0.349 -9.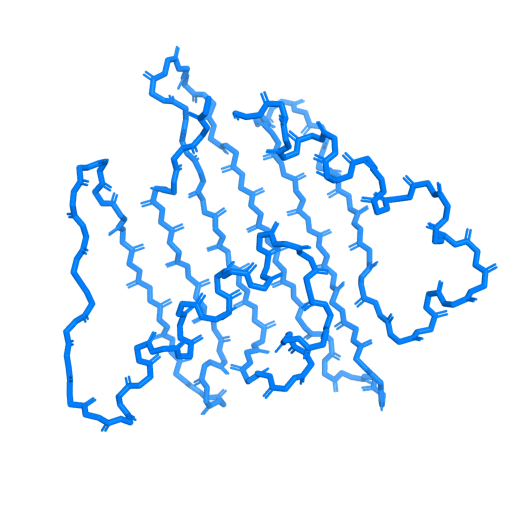418 -17.552 1.00 86.81 84 LEU A C 1
ATOM 664 O O . LEU A 1 84 ? 0.510 -9.408 -18.428 1.00 86.81 84 LEU A O 1
ATOM 668 N N . GLY A 1 85 ? -1.468 -10.141 -17.676 1.00 87.50 85 GLY A N 1
ATOM 669 C CA . GLY A 1 85 ? -1.799 -10.951 -18.852 1.00 87.50 85 GLY A CA 1
ATOM 670 C C . GLY A 1 85 ? -2.443 -10.166 -19.997 1.00 87.50 85 GLY A C 1
ATOM 671 O O . GLY A 1 85 ? -2.709 -10.742 -21.052 1.00 87.50 85 GLY A O 1
ATOM 672 N N . VAL A 1 86 ? -2.711 -8.873 -19.803 1.00 87.00 86 VAL A N 1
ATOM 673 C CA . VAL A 1 86 ? -3.323 -7.992 -20.803 1.00 87.00 86 VAL A CA 1
ATOM 674 C C . VAL A 1 86 ? -2.342 -6.896 -21.243 1.00 87.00 86 VAL A C 1
ATOM 676 O O . VAL A 1 86 ? -1.512 -6.462 -20.448 1.00 87.00 86 VAL A O 1
ATOM 679 N N . PRO A 1 87 ? -2.413 -6.425 -22.503 1.00 83.25 87 PRO A N 1
ATOM 680 C CA . PRO A 1 87 ? -1.455 -5.459 -23.054 1.00 83.25 87 PRO A CA 1
ATOM 681 C C . PRO A 1 87 ? -1.724 -4.001 -22.638 1.00 83.25 87 PRO A C 1
ATOM 683 O O . PRO A 1 87 ? -1.066 -3.092 -23.136 1.00 83.25 87 PRO A O 1
ATOM 686 N N . PHE A 1 88 ? -2.708 -3.767 -21.772 1.00 86.81 88 PHE A N 1
ATOM 687 C CA . PHE A 1 88 ? -3.122 -2.455 -21.279 1.00 86.81 88 PHE A CA 1
ATOM 688 C C . PHE A 1 88 ? -3.224 -2.480 -19.754 1.00 86.81 88 PHE A C 1
ATOM 690 O O . PHE A 1 88 ? -3.314 -3.548 -19.149 1.00 86.81 88 PHE A O 1
ATOM 697 N N . PHE A 1 89 ? -3.227 -1.314 -19.111 1.00 90.25 89 PHE A N 1
ATOM 698 C CA . PHE A 1 89 ? -3.380 -1.241 -17.666 1.00 90.25 89 PHE A CA 1
ATOM 699 C C . PHE A 1 89 ? -4.740 -1.800 -17.242 1.00 90.25 89 PHE A C 1
ATOM 701 O O . PHE A 1 89 ? -5.784 -1.390 -17.756 1.00 90.25 89 PHE A O 1
ATOM 708 N N . HIS A 1 90 ? -4.720 -2.722 -16.282 1.00 93.31 90 HIS A N 1
ATOM 709 C CA . HIS A 1 90 ? -5.910 -3.346 -15.728 1.00 93.31 90 HIS A CA 1
ATOM 710 C C . HIS A 1 90 ? -5.652 -3.776 -14.285 1.00 93.31 90 HIS A C 1
ATOM 712 O O . HIS A 1 90 ? -4.733 -4.552 -14.009 1.00 93.31 90 HIS A O 1
ATOM 718 N N . CYS A 1 91 ? -6.486 -3.288 -13.376 1.00 95.62 91 CYS A N 1
ATOM 719 C CA . CYS A 1 91 ? -6.468 -3.653 -11.971 1.00 95.62 91 CYS A CA 1
ATOM 720 C C . CYS A 1 91 ? -7.856 -4.096 -11.516 1.00 95.62 91 CYS A C 1
ATOM 722 O O . CYS A 1 91 ? -8.822 -3.339 -11.630 1.00 95.62 91 CYS A O 1
ATOM 724 N N . ASP A 1 92 ? -7.917 -5.277 -10.913 1.00 95.31 92 ASP A N 1
ATOM 725 C CA . ASP A 1 92 ? -9.099 -5.784 -10.231 1.00 95.31 92 ASP A CA 1
ATOM 726 C C . ASP A 1 92 ? -9.080 -5.320 -8.775 1.00 95.31 92 ASP A C 1
ATOM 728 O O . ASP A 1 92 ? -8.177 -5.664 -8.011 1.00 95.31 92 ASP A O 1
ATOM 732 N N . TYR A 1 93 ? -10.082 -4.540 -8.384 1.00 96.44 93 TYR A N 1
ATOM 733 C CA . TYR A 1 93 ? -10.307 -4.091 -7.017 1.00 96.44 93 TYR A CA 1
ATOM 734 C C . TYR A 1 93 ? -11.362 -4.952 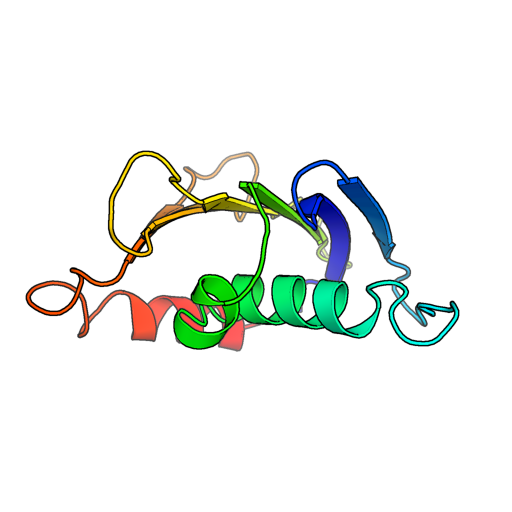-6.340 1.00 96.44 93 TYR A C 1
ATOM 736 O O . TYR A 1 93 ? -12.439 -5.212 -6.878 1.00 96.44 93 TYR A O 1
ATOM 744 N N . LYS A 1 94 ? -11.091 -5.282 -5.085 1.00 95.56 94 LYS A N 1
ATOM 745 C CA . LYS A 1 94 ? -12.023 -5.899 -4.155 1.00 95.56 94 LYS A CA 1
ATOM 746 C C . LYS A 1 94 ? -12.016 -5.109 -2.856 1.00 95.56 94 LYS A C 1
ATOM 748 O O . LYS A 1 94 ? -11.008 -5.044 -2.156 1.00 95.56 94 LYS A O 1
ATOM 753 N N . ILE A 1 95 ? -13.158 -4.522 -2.532 1.00 94.62 95 ILE A N 1
ATOM 754 C CA . ILE A 1 95 ? -13.354 -3.682 -1.353 1.00 94.62 95 ILE A CA 1
ATOM 755 C C . ILE A 1 95 ? -14.334 -4.392 -0.425 1.00 94.62 95 ILE A C 1
ATOM 757 O O . ILE A 1 95 ? -15.401 -4.835 -0.846 1.00 94.62 95 ILE A O 1
ATOM 761 N N . VAL A 1 96 ? -13.969 -4.522 0.845 1.00 93.50 96 VAL A N 1
ATOM 762 C CA . VAL A 1 96 ? -14.805 -5.148 1.873 1.00 93.50 96 VAL A CA 1
ATOM 763 C C . VAL A 1 96 ? -14.955 -4.181 3.034 1.00 93.50 96 VAL A C 1
ATOM 765 O O . VAL A 1 96 ? -13.954 -3.768 3.610 1.00 93.50 96 VAL A O 1
ATOM 768 N N . GLU A 1 97 ? -16.193 -3.846 3.398 1.00 88.50 97 GLU A N 1
ATOM 769 C CA . GLU A 1 97 ? -16.493 -2.943 4.522 1.00 88.50 97 GLU A CA 1
ATOM 770 C C . GLU A 1 97 ? -16.744 -3.690 5.843 1.00 88.50 97 GLU A C 1
ATOM 772 O O . GLU A 1 97 ? -16.411 -3.208 6.930 1.00 88.50 97 GLU A O 1
ATOM 777 N N . SER A 1 98 ? -17.289 -4.906 5.761 1.00 84.50 98 SER A N 1
ATOM 778 C CA . SER A 1 98 ? -17.564 -5.784 6.898 1.00 84.50 98 SER A CA 1
ATOM 779 C C . SER A 1 98 ? -17.433 -7.247 6.483 1.00 84.50 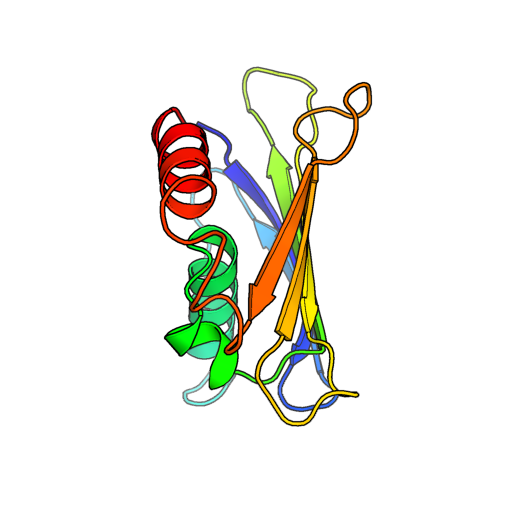98 SER A C 1
ATOM 781 O O . SER A 1 98 ? -17.710 -7.604 5.343 1.00 84.50 98 SER A O 1
ATOM 783 N N . SER A 1 99 ? -17.078 -8.126 7.424 1.00 74.50 99 SER A N 1
ATOM 784 C CA . SER A 1 99 ? -16.991 -9.574 7.183 1.00 74.50 99 SER A CA 1
ATOM 785 C C . SER A 1 99 ? -18.329 -10.217 6.803 1.00 74.50 99 SER A C 1
ATOM 787 O O . SER A 1 99 ? -18.347 -11.327 6.282 1.00 74.50 99 SER A O 1
ATOM 789 N N . THR A 1 100 ? -19.443 -9.550 7.109 1.00 76.94 100 THR A N 1
ATOM 790 C CA . THR A 1 100 ? -20.809 -10.006 6.813 1.00 76.94 100 THR A CA 1
ATOM 791 C C . THR A 1 100 ? -21.354 -9.469 5.492 1.00 76.94 100 THR A C 1
ATOM 793 O O . THR A 1 100 ? -22.374 -9.958 5.016 1.00 76.94 100 THR A O 1
ATOM 796 N N . GLU A 1 101 ? -20.719 -8.449 4.916 1.00 80.62 101 GLU A N 1
ATOM 797 C CA . GLU A 1 101 ? -21.181 -7.803 3.689 1.00 80.62 101 GLU A CA 1
ATOM 798 C C . GLU A 1 101 ? -20.486 -8.406 2.469 1.00 80.62 101 GLU A C 1
ATOM 800 O O . GLU A 1 101 ? -19.338 -8.855 2.533 1.00 80.62 101 GLU A O 1
ATOM 805 N N . LYS A 1 102 ? -21.198 -8.445 1.338 1.00 84.75 102 LYS A N 1
ATOM 806 C CA . LYS A 1 102 ? -20.612 -8.930 0.088 1.00 84.75 102 LYS A CA 1
ATOM 807 C C . LYS A 1 102 ? -19.510 -7.961 -0.364 1.00 84.75 102 LYS A C 1
ATOM 809 O O . LYS A 1 102 ? -19.759 -6.757 -0.368 1.00 84.75 102 LYS A O 1
ATOM 814 N N . PRO A 1 103 ? -18.333 -8.464 -0.781 1.00 87.81 103 PRO A N 1
ATOM 815 C CA . PRO A 1 103 ? -17.291 -7.623 -1.352 1.00 87.81 103 PRO A CA 1
ATOM 816 C C . PRO A 1 103 ? -17.803 -6.844 -2.563 1.00 87.81 103 PRO A C 1
ATOM 818 O O . PRO A 1 103 ? -18.466 -7.412 -3.433 1.00 87.81 103 PRO A O 1
ATOM 821 N N . TYR A 1 104 ? -17.455 -5.566 -2.633 1.00 88.75 104 TYR A N 1
ATOM 822 C CA . TYR A 1 104 ? -17.639 -4.748 -3.821 1.00 88.75 104 TYR A CA 1
ATOM 823 C C . TYR A 1 104 ? -16.452 -4.964 -4.764 1.00 88.75 104 TYR A C 1
ATOM 825 O O . TYR A 1 104 ? -15.300 -4.800 -4.358 1.00 88.75 104 TYR A O 1
ATOM 833 N N . ALA A 1 105 ? -16.733 -5.355 -6.006 1.00 90.25 105 ALA A N 1
ATOM 834 C CA . ALA A 1 105 ? -15.729 -5.535 -7.048 1.00 90.25 105 ALA A CA 1
ATOM 835 C C . ALA A 1 105 ? -15.764 -4.356 -8.027 1.00 90.25 105 ALA A C 1
ATOM 837 O O . ALA A 1 105 ? -16.840 -3.899 -8.414 1.00 90.25 105 ALA A O 1
ATOM 838 N N . TYR A 1 106 ? -14.592 -3.874 -8.424 1.00 87.31 106 TYR A N 1
ATOM 839 C CA . TYR A 1 106 ? -14.427 -2.761 -9.355 1.00 87.31 1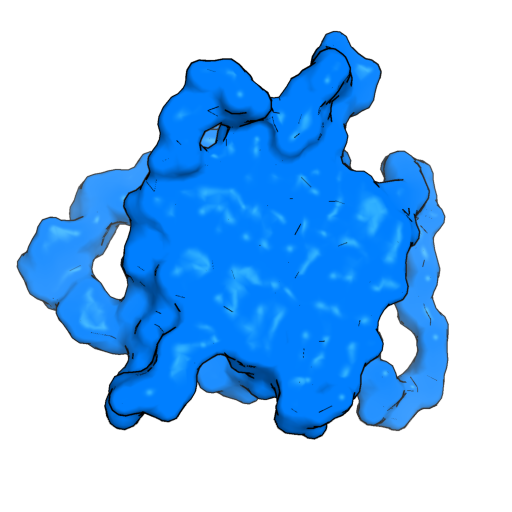06 TYR A CA 1
ATOM 840 C C . TYR A 1 106 ? -13.217 -3.017 -10.250 1.00 87.31 106 TYR A C 1
ATOM 842 O O . TYR A 1 106 ? -12.225 -3.563 -9.788 1.00 87.31 106 TYR A O 1
ATOM 850 N N . VAL A 1 107 ? -13.284 -2.620 -11.516 1.00 90.56 107 VAL A N 1
ATOM 851 C CA . VAL A 1 107 ? -12.156 -2.718 -12.447 1.00 90.56 107 VAL A CA 1
ATOM 852 C C . VAL A 1 107 ? -11.666 -1.311 -12.750 1.00 90.56 107 VAL A C 1
ATOM 854 O O . VAL A 1 107 ? -12.471 -0.414 -12.991 1.00 90.56 107 VAL A O 1
ATOM 857 N N . LEU A 1 108 ? -10.349 -1.121 -12.709 1.00 90.56 108 LEU A N 1
ATOM 858 C CA . LEU A 1 108 ? -9.686 0.108 -13.127 1.00 90.56 108 LEU A CA 1
ATOM 859 C C . LEU A 1 108 ? -8.779 -0.204 -14.315 1.00 90.56 108 LEU A C 1
ATOM 861 O O . LEU A 1 108 ? -7.758 -0.871 -14.148 1.00 90.56 108 LEU A O 1
ATOM 865 N N . SER A 1 109 ? -9.134 0.267 -15.506 1.00 86.94 109 SER A N 1
ATOM 866 C CA . SER A 1 109 ? -8.430 -0.074 -16.740 1.00 86.94 109 SER A CA 1
ATOM 867 C C . SER A 1 109 ? -8.351 1.071 -1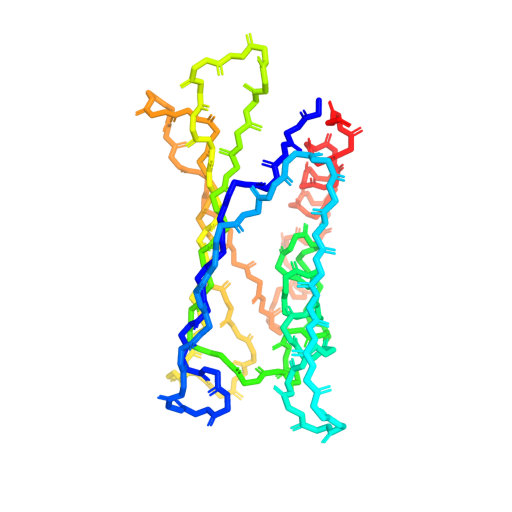7.754 1.00 86.94 109 SER A C 1
ATOM 869 O O . SER A 1 109 ? -9.019 2.099 -17.636 1.00 86.94 109 SER A O 1
ATOM 871 N N . ASP A 1 110 ? -7.505 0.907 -18.775 1.00 78.88 110 ASP A N 1
ATOM 872 C CA . ASP A 1 110 ? -7.436 1.827 -19.921 1.00 78.88 110 ASP A CA 1
ATOM 873 C C . ASP A 1 110 ? -8.709 1.856 -20.773 1.00 78.88 110 ASP A C 1
ATOM 875 O O . ASP A 1 110 ? -8.993 2.862 -21.421 1.00 78.88 110 ASP A O 1
ATOM 879 N N . VAL A 1 111 ? -9.481 0.770 -20.754 1.00 69.88 111 VAL A N 1
ATOM 880 C CA . VAL A 1 111 ? -10.603 0.535 -21.672 1.00 69.88 111 VAL A CA 1
ATOM 881 C C . VAL A 1 111 ? -11.940 1.027 -21.098 1.00 69.88 111 VAL A C 1
ATOM 883 O O . VAL A 1 111 ? -12.933 1.082 -21.817 1.00 69.88 111 VAL A O 1
ATOM 886 N N . ASP A 1 112 ? -11.974 1.501 -19.848 1.00 60.88 112 ASP A N 1
ATOM 887 C CA . ASP A 1 112 ? -13.183 2.014 -19.170 1.00 60.88 112 ASP A CA 1
ATOM 888 C C . ASP A 1 112 ? -13.779 3.300 -19.793 1.00 60.88 112 ASP A C 1
ATOM 890 O O . ASP A 1 112 ? -14.731 3.880 -19.269 1.00 60.88 112 ASP A O 1
ATOM 894 N N . GLY A 1 113 ? -13.251 3.752 -20.934 1.00 49.38 113 GLY A N 1
ATOM 895 C CA . GLY A 1 113 ? -13.598 4.997 -21.612 1.00 49.38 113 GLY A CA 1
ATOM 896 C C . GLY A 1 113 ? -14.963 5.068 -22.305 1.00 49.38 113 GLY A C 1
ATOM 897 O O . GLY A 1 113 ? -15.206 6.093 -22.936 1.00 49.38 113 GLY A O 1
ATOM 898 N N . TYR A 1 114 ? -15.852 4.066 -22.214 1.00 46.28 114 TYR A N 1
ATOM 899 C CA . TYR A 1 114 ? -17.164 4.150 -22.889 1.00 46.28 114 TYR A CA 1
ATOM 900 C C . TYR A 1 114 ? -18.432 3.813 -22.083 1.00 46.28 114 TYR A C 1
ATOM 902 O O . TYR A 1 114 ? -19.481 4.285 -22.504 1.00 46.28 114 TYR A O 1
ATOM 910 N N . ASP A 1 115 ? -18.395 3.139 -20.920 1.00 42.81 115 ASP A N 1
ATOM 911 C CA . ASP A 1 115 ? -19.660 2.745 -20.242 1.00 42.81 115 ASP A CA 1
ATOM 912 C C . ASP A 1 115 ? -19.766 2.985 -18.718 1.00 42.81 115 ASP A C 1
ATOM 914 O O . ASP A 1 115 ? -20.856 2.883 -18.153 1.00 42.81 115 ASP A O 1
ATOM 918 N N . THR A 1 116 ? -18.699 3.375 -18.012 1.00 44.75 116 THR A N 1
ATOM 919 C CA . THR A 1 116 ? -18.704 3.379 -16.523 1.00 44.75 116 THR A CA 1
ATOM 920 C C . THR A 1 116 ? -18.280 4.692 -15.859 1.00 44.75 116 THR A C 1
ATOM 922 O O . THR A 1 116 ? -18.495 4.870 -14.652 1.00 44.75 116 THR A O 1
ATOM 925 N N . VAL A 1 117 ? -17.778 5.662 -16.633 1.00 43.94 117 VAL A N 1
ATOM 926 C CA . VAL A 1 117 ? -17.189 6.924 -16.132 1.00 43.94 117 VAL A CA 1
ATOM 927 C C . VAL A 1 117 ? -18.179 7.815 -15.366 1.00 43.94 117 VAL A C 1
ATOM 929 O O . VAL A 1 117 ? -17.757 8.635 -14.556 1.00 43.94 117 VAL A O 1
ATOM 932 N N . SER A 1 118 ? -19.495 7.647 -15.532 1.00 44.59 118 SER A N 1
ATOM 933 C CA . SER A 1 118 ? -20.469 8.546 -14.890 1.00 44.59 118 SER A CA 1
ATOM 934 C C . SER A 1 118 ? -21.023 8.057 -13.540 1.00 44.59 118 SER A C 1
ATOM 936 O O . SER A 1 118 ? -21.618 8.846 -12.809 1.00 44.59 118 SER A O 1
ATOM 938 N N . LYS A 1 119 ? -20.825 6.785 -13.154 1.00 46.50 119 LYS A N 1
ATOM 939 C CA . LYS A 1 119 ? -21.387 6.248 -11.893 1.00 46.50 119 LYS A CA 1
ATOM 940 C C . LYS A 1 119 ? -20.359 5.637 -10.935 1.00 46.50 119 LYS A C 1
ATOM 942 O O . LYS A 1 119 ? -20.478 5.868 -9.744 1.00 46.50 119 LYS A O 1
ATOM 947 N N . GLY A 1 120 ? -19.331 4.913 -11.378 1.00 48.09 120 GLY A N 1
ATOM 948 C CA . GLY A 1 120 ? -18.435 4.203 -10.439 1.00 48.09 120 GLY A CA 1
ATOM 949 C C . GLY A 1 120 ? -17.479 5.117 -9.655 1.00 48.09 120 GLY A C 1
ATOM 950 O O . GLY A 1 120 ? -17.369 5.045 -8.430 1.00 48.09 120 GLY A O 1
ATOM 951 N N . SER A 1 121 ? -16.828 6.038 -10.362 1.00 45.53 121 SER A N 1
ATOM 952 C CA . SER A 1 121 ? -15.805 6.953 -9.834 1.00 45.53 121 SER A CA 1
ATOM 953 C C . SER A 1 121 ? -16.368 8.007 -8.867 1.00 45.53 121 SER A C 1
ATOM 955 O O . SER A 1 121 ? -15.704 8.380 -7.896 1.00 45.53 121 SER A O 1
ATOM 957 N N . PHE A 1 122 ? -17.615 8.447 -9.072 1.00 47.66 122 PHE A N 1
ATOM 958 C CA . PHE A 1 122 ? -18.306 9.368 -8.160 1.00 47.66 122 PHE A CA 1
ATOM 959 C C . PHE A 1 122 ? -18.684 8.690 -6.830 1.00 47.66 122 PHE A C 1
ATOM 961 O O . PHE A 1 122 ? -18.615 9.320 -5.776 1.00 47.66 122 PHE A O 1
ATOM 968 N N . PHE A 1 123 ? -19.021 7.395 -6.853 1.00 50.62 123 PHE A N 1
ATOM 969 C CA . PHE A 1 123 ? -19.421 6.645 -5.659 1.00 50.62 123 PHE A CA 1
ATOM 970 C C . PHE A 1 123 ? -18.236 6.226 -4.782 1.00 50.62 123 PHE A C 1
ATOM 972 O O . PHE A 1 123 ? -18.344 6.333 -3.563 1.00 50.62 123 PHE A O 1
ATOM 979 N N . ILE A 1 124 ? -17.087 5.850 -5.359 1.00 53.19 124 ILE A N 1
ATOM 980 C CA . ILE A 1 124 ? -15.867 5.577 -4.573 1.00 53.19 124 ILE A CA 1
ATOM 981 C C . ILE A 1 124 ? -15.416 6.844 -3.834 1.00 53.19 124 ILE A C 1
ATOM 983 O O . ILE A 1 124 ? -15.159 6.799 -2.634 1.00 53.19 124 ILE A O 1
ATOM 987 N N . ARG A 1 125 ? -15.408 8.006 -4.505 1.00 51.59 125 ARG A N 1
ATOM 988 C CA . ARG A 1 125 ? -15.130 9.297 -3.847 1.00 51.59 125 ARG A CA 1
ATOM 989 C C . ARG A 1 125 ? -16.169 9.640 -2.777 1.00 51.59 125 ARG A C 1
ATOM 991 O O . ARG A 1 125 ? -15.800 10.169 -1.735 1.00 51.59 125 ARG A O 1
ATOM 998 N N . ALA A 1 126 ? -17.444 9.320 -2.996 1.00 52.47 126 ALA A N 1
ATOM 999 C CA . ALA A 1 126 ? -18.503 9.552 -2.014 1.00 52.47 126 ALA A CA 1
ATOM 1000 C C . ALA A 1 126 ? -18.432 8.605 -0.800 1.00 52.47 126 ALA A C 1
ATOM 1002 O O . ALA A 1 126 ? -18.812 9.010 0.296 1.00 52.47 126 ALA A O 1
ATOM 1003 N N . GLN A 1 127 ? -17.947 7.370 -0.963 1.00 52.69 127 GLN A N 1
ATOM 1004 C CA . GLN A 1 127 ? -17.738 6.445 0.154 1.00 52.69 127 GLN A CA 1
ATOM 1005 C C . GLN A 1 127 ? -16.436 6.720 0.905 1.00 52.69 127 GLN A C 1
ATOM 1007 O O . GLN A 1 127 ? -16.454 6.722 2.130 1.00 52.69 127 GLN A O 1
ATOM 1012 N N . LEU A 1 128 ? -15.345 7.046 0.208 1.00 52.72 128 LEU A N 1
ATOM 1013 C CA . LEU A 1 128 ? -14.079 7.442 0.835 1.00 52.72 128 LEU A CA 1
ATOM 1014 C C . LEU A 1 128 ? -14.125 8.853 1.443 1.00 52.72 128 LEU A C 1
ATOM 1016 O O . LEU A 1 128 ? -13.376 9.136 2.368 1.00 52.72 128 LEU A O 1
ATOM 1020 N N . GLY A 1 129 ? -14.999 9.737 0.952 1.00 41.56 129 GLY A N 1
ATOM 1021 C CA . GLY A 1 129 ? -15.203 11.095 1.474 1.00 41.56 129 GLY A CA 1
ATOM 1022 C C . GLY A 1 129 ? -16.232 11.207 2.606 1.00 41.56 129 GLY A C 1
ATOM 1023 O O . GLY A 1 129 ? -16.395 12.283 3.171 1.00 41.56 129 GLY A O 1
ATOM 1024 N N . LYS A 1 130 ? -16.933 10.116 2.948 1.00 39.81 130 LYS A N 1
ATOM 1025 C CA . LYS A 1 130 ? -17.769 10.007 4.162 1.00 39.81 130 LYS A CA 1
ATOM 1026 C C . LYS A 1 130 ? -16.997 9.439 5.365 1.00 39.81 130 LYS A C 1
ATOM 1028 O O . LYS A 1 130 ? -17.602 9.123 6.390 1.00 39.81 130 LYS A O 1
ATOM 1033 N N . VAL A 1 131 ? -15.681 9.286 5.218 1.00 40.75 131 VAL A N 1
ATOM 1034 C CA . VAL A 1 131 ? -14.745 8.746 6.209 1.00 40.75 131 VAL A CA 1
ATOM 1035 C C . VAL A 1 131 ? -14.219 9.857 7.103 1.00 40.75 131 VAL A C 1
ATOM 1037 O O . VAL A 1 131 ? -13.792 10.896 6.566 1.00 40.75 131 VAL A O 1
#

Foldseek 3Di:
DKDFQWKWFQQFVHGDIDIDGDDPPDDDDDDDPPPCSVVVVLCVVCQLLVPQVSNQPGGTQKMKTWIDDPVDPFTKIKIWGFDPVDPWTKIWIWTDGGPPDDTDIDMRTPPPPPDPVPPPNVVSCVVSVVD

pLDDT: mean 85.76, std 17.1, range [39.81, 98.62]

Secondary structure (DSSP, 8-state):
--EEEEEEEEEETTTEEEEEEPPSS-------TTSSHHHHHHHHHHHHHT-HHHHHTS--SEEEEEEE-TTSS---EEEEEE-TTSSS-EEEEEEES-TTSPPEEEEEETT-TTTTTTTHHHHHHHHHTT-

Sequence (131 aa):
MNLIDSVMIKGFWGNHEVSFKASEDLNFLIGPNGSGKSTTLKIISGVLRADKDYLSELDFESVRINLKDPRSKRKPYIEVVKNLGVPFFHCDYKIVESSTEKPYAYVLSDVDGYDTVSKGSFFIRAQLGKV

Radius of gyration: 15.14 Å; chains: 1; bounding box: 40×22×40 Å